Protein AF-A0A535UXX6-F1 (afdb_monomer_lite)

Structure (mmCIF, N/CA/C/O backbone):
data_AF-A0A535UXX6-F1
#
_entry.id   AF-A0A535UXX6-F1
#
loop_
_atom_site.group_PDB
_atom_site.id
_atom_site.type_symbol
_atom_site.label_atom_id
_atom_site.label_alt_id
_atom_site.label_comp_id
_atom_site.label_asym_id
_atom_site.label_entity_id
_atom_site.label_seq_id
_atom_site.pdbx_PDB_ins_code
_atom_site.Cartn_x
_atom_site.Cartn_y
_atom_site.Cartn_z
_atom_site.occupancy
_atom_site.B_iso_or_equiv
_atom_site.auth_seq_id
_atom_site.auth_comp_id
_atom_site.auth_asym_id
_atom_site.auth_atom_id
_atom_site.pdbx_PDB_model_num
ATOM 1 N N . MET A 1 1 ? 24.107 7.992 -2.014 1.00 48.50 1 MET A N 1
ATOM 2 C CA . MET A 1 1 ? 22.862 7.202 -2.141 1.00 48.50 1 MET A CA 1
ATOM 3 C C . MET A 1 1 ? 21.732 8.190 -2.388 1.00 48.50 1 MET A C 1
ATOM 5 O O . MET A 1 1 ? 21.463 8.984 -1.499 1.00 48.50 1 MET A O 1
ATOM 9 N N . ASN A 1 2 ? 21.149 8.232 -3.589 1.00 57.03 2 ASN A N 1
ATOM 10 C CA . ASN A 1 2 ? 20.026 9.137 -3.863 1.00 57.03 2 ASN A CA 1
ATOM 11 C C . ASN A 1 2 ? 18.737 8.530 -3.298 1.00 57.03 2 ASN A C 1
ATOM 13 O O . ASN A 1 2 ? 18.364 7.419 -3.671 1.00 57.03 2 ASN A O 1
ATOM 17 N N . LEU A 1 3 ? 18.061 9.260 -2.411 1.00 67.12 3 LEU A N 1
ATOM 18 C CA . LEU A 1 3 ? 16.696 8.949 -1.989 1.00 67.12 3 LEU A CA 1
ATOM 19 C C . LEU A 1 3 ? 15.763 9.171 -3.181 1.00 67.12 3 LEU A C 1
ATOM 21 O O . LEU A 1 3 ? 15.515 10.307 -3.579 1.00 67.12 3 LEU A O 1
ATOM 25 N N . SER A 1 4 ? 15.266 8.088 -3.777 1.00 84.56 4 SER A N 1
ATOM 26 C CA . SER A 1 4 ? 14.241 8.191 -4.815 1.00 84.56 4 SER A CA 1
ATOM 27 C C . SER A 1 4 ? 12.871 8.471 -4.188 1.00 84.56 4 SER A C 1
ATOM 29 O O . SER A 1 4 ? 12.607 8.094 -3.043 1.00 84.56 4 SER A O 1
ATOM 31 N N . ILE A 1 5 ? 11.968 9.098 -4.952 1.00 84.12 5 ILE A N 1
ATOM 32 C CA . ILE A 1 5 ? 10.573 9.337 -4.534 1.00 84.12 5 ILE A CA 1
ATOM 33 C C . ILE A 1 5 ? 9.903 8.037 -4.051 1.00 84.12 5 ILE A C 1
ATOM 35 O O . ILE A 1 5 ? 9.168 8.049 -3.067 1.00 84.12 5 ILE A O 1
ATOM 39 N N . ALA A 1 6 ? 10.188 6.904 -4.703 1.00 85.56 6 ALA A N 1
ATOM 40 C CA . ALA A 1 6 ? 9.633 5.610 -4.318 1.00 85.56 6 ALA A CA 1
ATOM 41 C C . ALA A 1 6 ? 10.088 5.183 -2.912 1.00 85.56 6 ALA A C 1
ATOM 43 O O . ALA A 1 6 ? 9.268 4.723 -2.121 1.00 85.56 6 ALA A O 1
ATOM 44 N N . VAL A 1 7 ? 11.362 5.397 -2.564 1.00 87.50 7 VAL A N 1
ATOM 45 C CA . VAL A 1 7 ? 11.887 5.085 -1.223 1.00 87.50 7 VAL A CA 1
ATOM 46 C C . VAL A 1 7 ? 11.211 5.951 -0.158 1.00 87.50 7 VAL A C 1
ATOM 48 O O . VAL A 1 7 ? 10.828 5.435 0.889 1.00 87.50 7 VAL A O 1
ATOM 51 N N . LEU A 1 8 ? 10.987 7.239 -0.436 1.00 89.12 8 LEU A N 1
ATOM 52 C CA . LEU A 1 8 ? 10.250 8.125 0.474 1.00 89.12 8 LEU A CA 1
ATOM 53 C C . LEU A 1 8 ? 8.816 7.634 0.720 1.00 89.12 8 LEU A C 1
ATOM 55 O O . LEU A 1 8 ? 8.373 7.593 1.866 1.00 89.12 8 LEU A O 1
ATOM 59 N N . LEU A 1 9 ? 8.105 7.205 -0.327 1.00 88.94 9 LEU A N 1
ATOM 60 C CA . LEU A 1 9 ? 6.751 6.655 -0.192 1.00 88.94 9 LEU A CA 1
ATOM 61 C C . LEU A 1 9 ? 6.721 5.358 0.624 1.00 88.94 9 LEU A C 1
ATOM 63 O O . LEU A 1 9 ? 5.812 5.174 1.430 1.00 88.94 9 LEU A O 1
ATOM 67 N N . VAL A 1 10 ? 7.723 4.486 0.467 1.00 89.62 10 VAL A N 1
ATOM 68 C CA . VAL A 1 10 ? 7.851 3.261 1.275 1.00 89.62 10 VAL A CA 1
ATOM 69 C C . 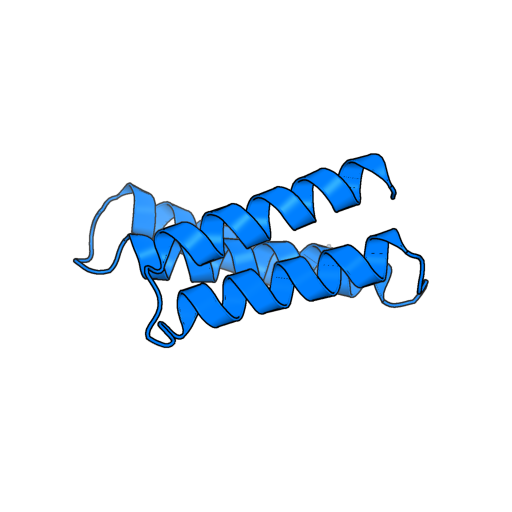VAL A 1 10 ? 8.085 3.596 2.747 1.00 89.62 10 VAL A C 1
ATOM 71 O O . VAL A 1 10 ? 7.459 2.988 3.613 1.00 89.62 10 VAL A O 1
ATOM 74 N N . ILE A 1 11 ? 8.930 4.585 3.048 1.00 91.31 11 ILE A N 1
ATOM 75 C CA . ILE A 1 11 ? 9.159 5.042 4.426 1.00 91.31 11 ILE A CA 1
ATOM 76 C C . ILE A 1 11 ? 7.858 5.588 5.031 1.00 91.31 11 ILE A C 1
ATOM 78 O O . ILE A 1 11 ? 7.500 5.224 6.149 1.00 91.31 11 ILE A O 1
ATOM 82 N N . LEU A 1 12 ? 7.110 6.412 4.290 1.00 89.81 12 LEU A N 1
ATOM 83 C CA . LEU A 1 12 ? 5.821 6.934 4.754 1.00 89.81 12 LEU A CA 1
ATOM 84 C C . LEU A 1 12 ? 4.783 5.820 4.961 1.00 89.81 12 LEU A C 1
ATOM 86 O O . LEU A 1 12 ? 4.055 5.842 5.954 1.00 89.81 12 LEU A O 1
ATOM 90 N N . ALA A 1 13 ? 4.745 4.821 4.074 1.00 90.00 13 ALA A N 1
ATOM 91 C CA . ALA A 1 13 ? 3.895 3.645 4.238 1.00 90.00 13 ALA A CA 1
ATOM 92 C C . ALA A 1 13 ? 4.255 2.863 5.510 1.00 90.00 13 ALA A C 1
ATOM 94 O O . ALA A 1 13 ? 3.372 2.499 6.286 1.00 90.00 13 ALA A O 1
ATOM 95 N N . LEU A 1 14 ? 5.552 2.661 5.765 1.00 89.44 14 LEU A N 1
ATOM 96 C CA . LEU A 1 14 ? 6.048 1.990 6.964 1.00 89.44 14 LEU A CA 1
ATOM 97 C C . LEU A 1 14 ? 5.630 2.736 8.237 1.00 89.44 14 LEU A C 1
ATOM 99 O O . LEU A 1 14 ? 5.126 2.115 9.170 1.00 89.44 14 LEU A O 1
ATOM 103 N N . ILE A 1 15 ? 5.769 4.064 8.260 1.00 90.06 15 ILE A N 1
ATOM 104 C CA . ILE A 1 15 ? 5.323 4.897 9.385 1.00 90.06 15 ILE A CA 1
ATOM 105 C C . ILE A 1 15 ? 3.814 4.730 9.612 1.00 90.06 15 ILE A C 1
ATOM 107 O O . ILE A 1 15 ? 3.388 4.509 10.747 1.00 90.06 15 ILE A O 1
ATOM 111 N N . ALA A 1 16 ? 3.002 4.775 8.551 1.00 87.44 16 ALA A N 1
ATOM 112 C CA . ALA A 1 16 ? 1.554 4.587 8.655 1.00 87.44 16 ALA A CA 1
ATOM 113 C C . ALA A 1 16 ? 1.185 3.211 9.243 1.00 87.44 16 ALA A C 1
ATOM 115 O O . ALA A 1 16 ? 0.321 3.127 10.119 1.00 87.44 16 ALA A O 1
ATOM 116 N N . PH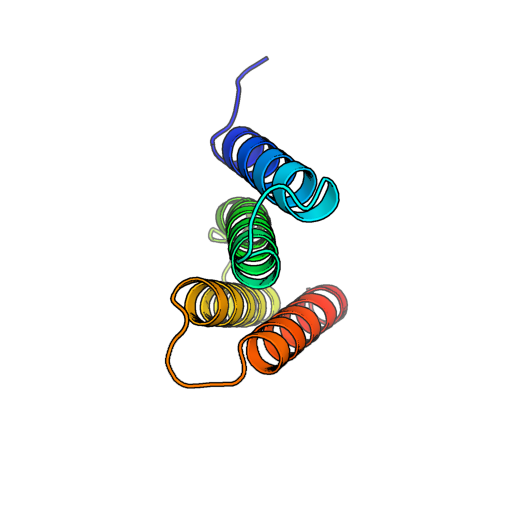E A 1 17 ? 1.875 2.144 8.829 1.00 88.44 17 PHE A N 1
ATOM 117 C CA . PHE A 1 17 ? 1.664 0.804 9.380 1.00 88.44 17 PHE A CA 1
ATOM 118 C C . PHE A 1 17 ? 2.106 0.677 10.838 1.00 88.44 17 PHE A C 1
ATOM 120 O O . PHE A 1 17 ? 1.386 0.074 11.631 1.00 88.44 17 PHE A O 1
ATOM 127 N N . ILE A 1 18 ? 3.238 1.273 11.219 1.00 88.38 18 ILE A N 1
ATOM 128 C CA . ILE A 1 18 ? 3.704 1.285 12.613 1.00 88.38 18 ILE A CA 1
ATOM 129 C C . ILE A 1 18 ? 2.680 1.997 13.506 1.00 88.38 18 ILE A C 1
ATOM 131 O O . ILE A 1 18 ? 2.295 1.468 14.549 1.00 88.38 18 ILE A O 1
ATOM 135 N N . LEU A 1 19 ? 2.167 3.151 13.072 1.00 85.62 19 LEU A N 1
ATOM 136 C CA . LEU A 1 19 ? 1.123 3.881 13.797 1.00 85.62 19 LEU A CA 1
ATOM 137 C C . LEU A 1 19 ? -0.177 3.069 13.916 1.00 85.62 19 LEU A C 1
ATOM 139 O O . LEU A 1 19 ? -0.827 3.094 14.964 1.00 85.62 19 LEU A O 1
ATOM 143 N N . ALA A 1 20 ? -0.544 2.319 12.872 1.00 85.62 20 ALA A N 1
ATOM 144 C CA . ALA A 1 20 ? -1.684 1.409 12.919 1.00 85.62 20 ALA A CA 1
ATOM 145 C C . ALA A 1 20 ? -1.468 0.251 13.912 1.00 85.62 20 ALA A C 1
ATOM 147 O O . ALA A 1 20 ? -2.387 -0.087 14.663 1.00 85.62 20 ALA A O 1
ATOM 148 N N . ALA A 1 21 ? -0.262 -0.328 13.939 1.00 84.06 21 ALA A N 1
ATOM 149 C CA . ALA A 1 21 ? 0.101 -1.480 14.765 1.00 84.06 21 ALA A CA 1
ATOM 150 C C . ALA A 1 21 ? 0.177 -1.141 16.260 1.00 84.06 21 ALA A C 1
ATOM 152 O O . ALA A 1 21 ? -0.368 -1.875 17.081 1.00 84.06 21 ALA A O 1
ATOM 153 N N . ILE A 1 22 ? 0.770 0.007 16.611 1.00 85.12 22 ILE A N 1
ATOM 154 C CA . ILE A 1 22 ? 0.821 0.513 17.996 1.00 85.12 22 ILE A CA 1
ATOM 155 C C . ILE A 1 22 ? -0.594 0.817 18.517 1.00 85.12 22 ILE A C 1
ATOM 157 O O . ILE A 1 22 ? -0.843 0.849 19.719 1.00 85.12 22 ILE A O 1
ATOM 161 N N . GLY A 1 23 ? -1.561 0.995 17.614 1.00 68.69 23 GLY A N 1
ATOM 162 C CA . GLY A 1 23 ? -2.956 1.184 17.979 1.00 68.69 23 GLY A CA 1
ATOM 163 C C . GLY A 1 23 ? -3.235 2.537 18.621 1.00 68.69 23 GLY A C 1
ATOM 164 O O . GLY A 1 23 ? -4.242 2.673 19.308 1.00 68.69 23 GLY A O 1
ATOM 165 N N . TRP A 1 24 ? -2.377 3.526 18.354 1.00 57.28 24 TRP A N 1
ATOM 166 C CA . TRP A 1 24 ? -2.434 4.867 18.938 1.00 57.28 24 TRP A CA 1
ATOM 167 C C . TRP A 1 24 ? -3.753 5.604 18.621 1.00 57.28 24 TRP A C 1
ATOM 169 O O . TRP A 1 24 ? -4.140 6.522 19.336 1.00 57.28 24 TRP A O 1
ATOM 179 N N . SER A 1 25 ? -4.485 5.214 17.570 1.00 57.91 25 SER A N 1
ATOM 180 C CA . SER A 1 25 ? -5.684 5.927 17.111 1.00 57.91 25 SER A CA 1
ATOM 181 C C . SER A 1 25 ? -6.907 5.028 16.908 1.00 57.91 25 SER A C 1
ATOM 183 O O . SER A 1 25 ? -6.801 3.895 16.436 1.00 57.91 25 SER A O 1
ATOM 185 N N . TYR A 1 26 ? -8.095 5.596 17.155 1.00 59.25 26 TYR A N 1
ATOM 186 C CA . TYR A 1 26 ? -9.419 5.033 16.842 1.00 59.25 26 TYR A CA 1
ATOM 187 C C . TYR A 1 26 ? -9.638 4.761 15.338 1.00 59.25 26 TYR A C 1
ATOM 189 O O . TYR A 1 26 ? -10.615 4.120 14.960 1.00 59.25 26 TYR A O 1
ATOM 197 N N . ARG A 1 27 ? -8.727 5.214 14.464 1.00 71.69 27 ARG A N 1
ATOM 198 C CA . ARG A 1 27 ? -8.788 5.058 13.000 1.00 71.69 27 ARG A CA 1
ATOM 199 C C . ARG A 1 27 ? -7.752 4.066 12.450 1.00 71.69 27 ARG A C 1
ATOM 201 O O . ARG A 1 27 ? -7.132 4.326 11.421 1.00 71.69 27 ARG A O 1
ATOM 208 N N . LYS A 1 28 ? -7.546 2.922 13.119 1.00 77.75 28 LYS A N 1
ATOM 209 C CA . LYS A 1 28 ? -6.570 1.893 12.685 1.00 77.75 28 LYS A CA 1
ATOM 210 C C . LYS A 1 28 ? -6.773 1.456 11.230 1.00 77.75 28 LYS A C 1
ATOM 212 O O . LYS A 1 28 ? -5.810 1.322 10.487 1.00 77.75 28 LYS A O 1
ATOM 217 N N . THR A 1 29 ? -8.024 1.280 10.812 1.00 83.00 29 THR A N 1
ATOM 218 C CA . THR A 1 29 ? -8.382 0.906 9.436 1.00 83.00 29 THR A CA 1
ATOM 219 C C . THR A 1 29 ? -7.986 1.965 8.408 1.00 83.00 29 THR A C 1
ATOM 221 O O . THR A 1 29 ? -7.554 1.607 7.316 1.00 83.00 29 THR A O 1
ATOM 224 N N . ASP A 1 30 ? -8.069 3.247 8.761 1.00 83.06 30 ASP A N 1
ATOM 225 C CA . ASP A 1 30 ? -7.696 4.348 7.865 1.00 83.06 30 ASP A CA 1
ATOM 226 C C . ASP A 1 30 ? -6.178 4.410 7.702 1.00 83.06 30 ASP A C 1
ATOM 228 O O . ASP A 1 30 ? -5.683 4.543 6.588 1.00 83.06 30 ASP A O 1
ATOM 232 N N . LEU A 1 31 ? -5.431 4.229 8.797 1.00 85.56 31 LEU A N 1
ATOM 233 C CA . LEU A 1 31 ? -3.967 4.173 8.763 1.00 85.56 31 LEU A CA 1
ATOM 234 C C . LEU A 1 31 ? -3.458 2.994 7.921 1.00 85.56 31 LEU A C 1
ATOM 236 O O . LEU A 1 31 ? -2.513 3.159 7.152 1.00 85.56 31 LEU A O 1
ATOM 240 N N . ILE A 1 32 ? -4.116 1.832 8.002 1.00 88.19 32 ILE A N 1
ATOM 241 C CA . ILE A 1 32 ? -3.805 0.671 7.153 1.00 88.19 32 ILE A CA 1
ATOM 242 C C . ILE A 1 32 ? -4.063 0.994 5.679 1.00 88.19 32 ILE A C 1
ATOM 244 O O . ILE A 1 32 ? -3.212 0.719 4.836 1.00 88.19 32 ILE A O 1
ATOM 248 N N . ALA A 1 33 ? -5.212 1.592 5.357 1.00 88.56 33 ALA A N 1
ATOM 249 C CA . ALA A 1 33 ? -5.544 1.953 3.982 1.00 88.56 33 ALA A CA 1
ATOM 250 C C . ALA A 1 33 ? -4.558 2.980 3.400 1.00 88.56 33 ALA A C 1
ATOM 252 O O . ALA A 1 33 ? -4.115 2.825 2.264 1.00 88.56 33 ALA A O 1
ATOM 253 N N . ILE A 1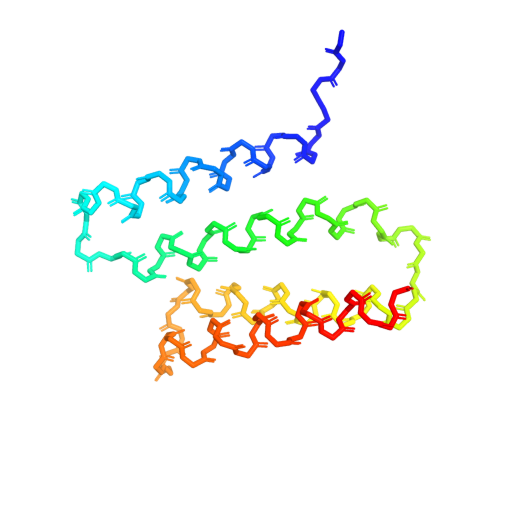 34 ? -4.156 3.981 4.193 1.00 89.00 34 ILE A N 1
ATOM 254 C CA . ILE A 1 34 ? -3.135 4.967 3.810 1.00 89.00 34 ILE A CA 1
ATOM 255 C C . ILE A 1 34 ? -1.791 4.276 3.552 1.00 89.00 34 ILE A C 1
ATOM 257 O O . ILE A 1 34 ? -1.171 4.524 2.520 1.00 89.00 34 ILE A O 1
ATOM 261 N N . GLY A 1 35 ? -1.358 3.385 4.450 1.00 90.25 35 GLY A N 1
ATOM 262 C CA . GLY A 1 35 ? -0.121 2.623 4.278 1.00 90.25 35 GLY A CA 1
ATOM 263 C C . GLY A 1 35 ? -0.127 1.786 2.996 1.00 90.25 35 GLY A C 1
ATOM 264 O O . GLY A 1 35 ? 0.823 1.845 2.216 1.00 90.25 35 GLY A O 1
ATOM 265 N N . LEU A 1 36 ? -1.224 1.072 2.724 1.00 91.31 36 LEU A N 1
ATOM 266 C CA . LEU A 1 36 ? -1.385 0.270 1.505 1.00 91.31 36 LEU A CA 1
ATOM 267 C C . LEU A 1 36 ? -1.408 1.131 0.238 1.00 91.31 36 LEU A C 1
ATOM 269 O O . LEU A 1 36 ? -0.794 0.758 -0.760 1.00 91.31 36 LEU A O 1
ATOM 273 N N . ALA A 1 37 ? -2.056 2.297 0.277 1.00 90.94 37 ALA A N 1
ATOM 274 C CA . ALA A 1 37 ? -2.087 3.229 -0.845 1.00 90.94 37 ALA A CA 1
ATOM 275 C C . ALA A 1 37 ? -0.690 3.786 -1.158 1.00 90.94 37 ALA A C 1
ATOM 277 O O . ALA A 1 37 ? -0.252 3.733 -2.307 1.00 90.94 37 ALA A O 1
ATOM 278 N N . LEU A 1 38 ? 0.034 4.271 -0.144 1.00 91.75 38 LEU A N 1
ATOM 279 C CA . LEU A 1 38 ? 1.393 4.804 -0.300 1.00 91.75 38 LEU A CA 1
ATOM 280 C C . LEU A 1 38 ? 2.364 3.738 -0.810 1.00 91.75 38 LEU A C 1
ATOM 282 O O . LEU A 1 38 ? 3.163 3.991 -1.713 1.00 91.75 38 LEU A O 1
ATOM 286 N N . TRP A 1 39 ? 2.258 2.525 -0.274 1.00 93.56 39 TRP A N 1
ATOM 287 C CA . TRP A 1 39 ? 3.072 1.410 -0.726 1.00 93.56 39 TRP A CA 1
ATOM 288 C C . TRP A 1 39 ? 2.748 1.009 -2.169 1.00 93.56 39 TRP A C 1
ATOM 290 O O . TRP A 1 39 ? 3.657 0.909 -2.993 1.00 93.56 39 TRP A O 1
ATOM 300 N N . SER A 1 40 ? 1.467 0.864 -2.519 1.00 90.69 40 SER A N 1
ATOM 301 C CA . SER A 1 40 ? 1.052 0.554 -3.891 1.00 90.69 40 SER A CA 1
ATOM 302 C C . SER A 1 40 ? 1.504 1.635 -4.880 1.00 90.69 40 SER A C 1
ATOM 304 O O . SER A 1 40 ? 1.921 1.312 -5.992 1.00 90.69 40 SER A O 1
ATOM 306 N N . LEU A 1 41 ? 1.477 2.909 -4.477 1.00 88.94 41 LEU A N 1
ATOM 307 C CA . LEU A 1 41 ? 1.958 4.026 -5.290 1.00 88.94 41 LEU A CA 1
ATOM 308 C C . LEU A 1 41 ? 3.467 3.943 -5.540 1.00 88.94 41 LEU A C 1
ATOM 310 O O . LEU A 1 41 ? 3.915 4.205 -6.654 1.00 88.94 41 LEU A O 1
ATOM 314 N N . SER A 1 42 ? 4.247 3.540 -4.532 1.00 90.88 42 SER A N 1
ATOM 315 C CA . SER A 1 42 ? 5.700 3.394 -4.677 1.00 90.88 42 SER A CA 1
ATOM 316 C C . SER A 1 42 ? 6.077 2.400 -5.785 1.00 90.88 42 SER A C 1
ATOM 318 O O . SER A 1 42 ? 6.996 2.656 -6.561 1.00 90.88 42 SER A O 1
ATOM 320 N N . ILE A 1 43 ? 5.311 1.309 -5.910 1.00 88.88 43 ILE A N 1
ATOM 321 C CA . ILE A 1 43 ? 5.480 0.287 -6.949 1.00 88.88 43 ILE A CA 1
ATOM 322 C C . ILE A 1 43 ? 4.973 0.806 -8.300 1.00 88.88 43 ILE A C 1
ATOM 324 O O . ILE A 1 43 ? 5.631 0.610 -9.322 1.00 88.88 43 ILE A O 1
ATOM 328 N N . LEU A 1 44 ? 3.824 1.490 -8.315 1.00 86.62 44 LEU A N 1
ATOM 329 C CA . LEU A 1 44 ? 3.203 2.004 -9.537 1.00 86.62 44 LEU A CA 1
ATOM 330 C C . LEU A 1 44 ? 4.089 3.036 -10.246 1.00 86.62 44 LEU A C 1
ATOM 332 O O . LEU A 1 44 ? 4.231 2.977 -11.464 1.00 86.62 44 LEU A O 1
ATOM 336 N N . ILE A 1 45 ? 4.748 3.924 -9.495 1.00 86.62 45 ILE A N 1
ATOM 337 C CA . ILE A 1 45 ? 5.679 4.920 -10.054 1.00 86.62 45 ILE A CA 1
ATOM 338 C C . ILE A 1 45 ? 6.827 4.246 -10.816 1.00 86.62 45 ILE A C 1
ATOM 340 O O . ILE A 1 45 ? 7.215 4.726 -11.876 1.00 86.62 45 ILE A O 1
ATOM 344 N N . GLY A 1 46 ? 7.334 3.111 -10.325 1.00 83.69 46 GLY A N 1
ATOM 345 C CA . GLY A 1 46 ? 8.382 2.350 -11.010 1.00 83.69 46 GLY A CA 1
ATOM 346 C C . GLY A 1 46 ? 7.915 1.621 -12.276 1.00 83.69 46 GLY A C 1
ATOM 347 O O . GLY A 1 46 ? 8.748 1.226 -13.085 1.00 83.69 46 GLY A O 1
ATOM 348 N N . ARG A 1 47 ? 6.600 1.435 -12.456 1.00 83.00 47 ARG A N 1
ATOM 349 C CA . ARG A 1 47 ? 6.007 0.657 -13.558 1.00 83.00 47 ARG A CA 1
ATOM 350 C C . ARG A 1 47 ? 5.233 1.503 -14.574 1.00 83.00 47 ARG A C 1
ATOM 352 O O . ARG A 1 47 ? 4.875 0.985 -15.624 1.00 83.00 47 ARG A O 1
ATOM 359 N N . ILE A 1 48 ? 5.002 2.792 -14.307 1.00 79.19 48 ILE A N 1
ATOM 360 C CA . ILE A 1 48 ? 4.217 3.701 -15.168 1.00 79.19 48 ILE A CA 1
ATOM 361 C C . ILE A 1 48 ? 4.763 3.806 -16.598 1.00 79.19 48 ILE A C 1
ATOM 363 O O . ILE A 1 48 ? 3.992 3.985 -17.537 1.00 79.19 48 ILE A O 1
ATOM 367 N N . SER A 1 49 ? 6.074 3.653 -16.778 1.00 81.06 49 SER A N 1
ATOM 368 C CA . SER A 1 49 ? 6.738 3.662 -18.086 1.00 81.06 49 SER A CA 1
ATOM 369 C C . SER A 1 49 ? 6.335 2.483 -18.983 1.00 81.06 49 SER A C 1
ATOM 371 O O . SER A 1 49 ? 6.520 2.557 -20.195 1.00 81.06 49 SER A O 1
ATOM 373 N N . HIS A 1 50 ? 5.767 1.414 -18.414 1.00 78.88 50 HIS A N 1
ATOM 374 C CA . HIS A 1 50 ? 5.313 0.229 -19.137 1.00 78.88 50 HIS A CA 1
ATOM 375 C C . HIS A 1 50 ? 3.855 -0.085 -18.780 1.00 78.88 50 HIS A C 1
ATOM 377 O O . HIS A 1 50 ? 3.547 -0.702 -17.757 1.00 78.88 50 HIS A O 1
ATOM 383 N N . LEU A 1 51 ? 2.937 0.329 -19.656 1.00 78.31 51 LEU A N 1
ATOM 384 C CA . LEU A 1 51 ? 1.505 0.045 -19.538 1.00 78.31 51 LEU A CA 1
ATOM 385 C C . LEU A 1 51 ? 1.200 -1.413 -19.924 1.00 78.31 51 LEU A C 1
ATOM 387 O O . LEU A 1 51 ? 0.696 -1.693 -21.008 1.00 78.31 51 LEU A O 1
ATOM 391 N N . SER A 1 52 ? 1.524 -2.350 -19.031 1.00 86.56 52 SER A N 1
ATOM 392 C CA . SER A 1 52 ? 1.083 -3.745 -19.115 1.00 86.56 52 SER A CA 1
ATOM 393 C C . SER A 1 52 ? -0.268 -3.944 -18.414 1.00 86.56 52 SER A C 1
ATOM 395 O O . SER A 1 52 ? -0.711 -3.103 -17.624 1.00 86.56 52 SER A O 1
ATOM 397 N N . LEU A 1 53 ? -0.918 -5.087 -18.665 1.00 85.56 53 LEU A N 1
ATOM 398 C CA . LEU A 1 53 ? -2.130 -5.494 -17.940 1.00 85.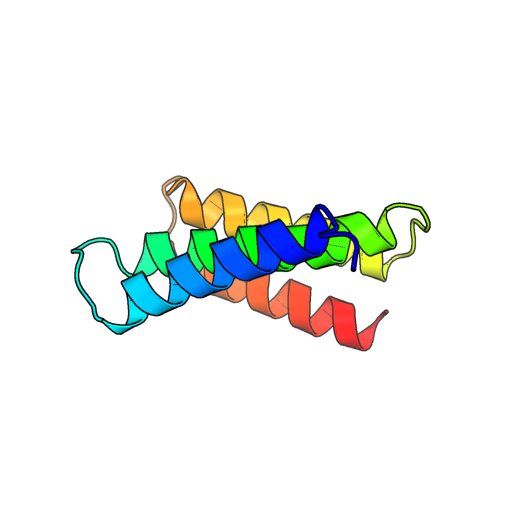56 53 LEU A CA 1
ATOM 399 C C . LEU A 1 53 ? -1.913 -5.484 -16.419 1.00 85.56 53 LEU A C 1
ATOM 401 O O . LEU A 1 53 ? -2.763 -4.978 -15.688 1.00 85.56 53 LEU A O 1
ATOM 405 N N . GLY A 1 54 ? -0.754 -5.952 -15.943 1.00 86.38 54 GLY A N 1
ATOM 406 C CA . GLY A 1 54 ? -0.387 -5.893 -14.527 1.00 86.38 54 GLY A CA 1
ATOM 407 C C . GLY A 1 54 ? -0.351 -4.459 -13.985 1.00 86.38 54 GLY A C 1
ATOM 408 O O . GLY A 1 54 ? -0.900 -4.192 -12.919 1.00 86.38 54 GLY A O 1
ATOM 409 N N . THR A 1 55 ? 0.213 -3.505 -14.732 1.00 87.56 55 THR A N 1
ATOM 410 C CA . THR A 1 55 ? 0.257 -2.088 -14.324 1.00 87.56 55 THR A CA 1
ATOM 411 C C . THR A 1 55 ? -1.145 -1.475 -14.219 1.00 87.56 55 THR A C 1
ATOM 413 O O . THR A 1 55 ? -1.413 -0.713 -13.289 1.00 87.56 55 THR A O 1
ATOM 416 N N . LEU A 1 56 ? -2.067 -1.839 -15.119 1.00 87.94 56 LEU A N 1
ATOM 417 C CA . LEU A 1 56 ? -3.464 -1.389 -15.063 1.00 87.94 56 LEU A CA 1
ATOM 418 C C . LEU A 1 56 ? -4.204 -1.951 -13.840 1.00 87.94 56 LEU A C 1
ATOM 420 O O . LEU A 1 56 ? -4.911 -1.214 -13.154 1.00 87.94 56 LEU A O 1
ATOM 424 N N . ILE A 1 57 ? -4.011 -3.236 -13.528 1.00 89.50 57 ILE A N 1
ATOM 425 C CA . ILE A 1 57 ? -4.604 -3.864 -12.338 1.00 89.50 57 ILE A CA 1
ATOM 426 C C . ILE A 1 57 ? -4.022 -3.243 -11.058 1.00 89.50 57 ILE A C 1
ATOM 428 O O . ILE A 1 57 ? -4.772 -2.957 -10.123 1.00 89.50 57 ILE A O 1
ATOM 432 N N . LEU A 1 58 ? -2.717 -2.946 -11.032 1.00 89.75 58 LEU A N 1
ATOM 433 C CA . LEU A 1 58 ? -2.066 -2.256 -9.913 1.00 89.75 58 LEU A CA 1
ATOM 434 C C . LEU A 1 58 ? -2.662 -0.862 -9.685 1.00 89.75 58 LEU A C 1
ATOM 436 O O . LEU A 1 58 ? -2.857 -0.443 -8.546 1.00 89.75 58 LEU A O 1
ATOM 440 N N . LEU A 1 59 ? -2.967 -0.142 -10.766 1.00 90.44 59 LEU A N 1
ATOM 441 C CA . LEU A 1 59 ? -3.606 1.168 -10.695 1.00 90.44 59 LEU A CA 1
ATOM 442 C C . LEU A 1 59 ? -5.013 1.062 -10.090 1.00 90.44 59 LEU A C 1
ATOM 444 O O . LEU A 1 59 ? -5.368 1.863 -9.225 1.00 90.44 59 LEU A O 1
ATOM 448 N N . LEU A 1 60 ? -5.791 0.041 -10.464 1.00 90.19 60 LEU A N 1
ATOM 449 C CA . LEU A 1 60 ? -7.091 -0.235 -9.841 1.00 90.19 60 LEU A CA 1
ATOM 450 C C . LEU A 1 60 ? -6.954 -0.609 -8.356 1.00 90.19 60 LEU A C 1
ATOM 452 O O . LEU A 1 60 ? -7.740 -0.132 -7.535 1.00 90.19 60 LEU A O 1
ATOM 456 N N . ALA A 1 61 ? -5.943 -1.405 -7.991 1.00 90.19 61 ALA A N 1
ATOM 457 C CA . ALA A 1 61 ? -5.643 -1.737 -6.597 1.00 90.19 61 ALA A CA 1
ATOM 458 C C . ALA A 1 61 ? -5.327 -0.476 -5.777 1.00 90.19 61 ALA A C 1
ATOM 460 O O . ALA A 1 61 ? -5.886 -0.272 -4.698 1.00 90.19 61 ALA A O 1
ATOM 461 N N . PHE A 1 62 ? -4.496 0.415 -6.325 1.00 90.75 62 PHE A N 1
ATOM 462 C CA . PHE A 1 62 ? -4.183 1.707 -5.720 1.00 90.75 62 PHE A CA 1
ATOM 463 C C . PHE A 1 62 ? -5.444 2.553 -5.496 1.00 90.75 62 PHE A C 1
ATOM 465 O O . PHE A 1 62 ? -5.665 3.038 -4.386 1.00 90.75 62 PHE A O 1
ATOM 472 N N . LEU A 1 63 ? -6.307 2.685 -6.508 1.00 90.00 63 LEU A N 1
ATOM 473 C CA . LEU A 1 63 ? -7.565 3.427 -6.383 1.00 90.00 63 LEU A CA 1
ATOM 474 C C . LEU A 1 63 ? -8.483 2.835 -5.304 1.00 90.00 63 LEU A C 1
ATOM 476 O O . LEU A 1 63 ? -9.093 3.589 -4.545 1.00 90.00 63 LEU A O 1
ATOM 480 N N . ALA A 1 64 ? -8.547 1.506 -5.184 1.00 88.44 64 ALA A N 1
ATOM 481 C CA . ALA A 1 64 ? -9.310 0.841 -4.130 1.00 88.44 64 ALA A CA 1
ATOM 482 C C . ALA A 1 64 ? -8.767 1.169 -2.725 1.00 88.44 64 ALA A C 1
ATOM 484 O O . ALA A 1 64 ? -9.550 1.457 -1.815 1.00 88.44 64 ALA A O 1
ATOM 485 N N . PHE A 1 65 ? -7.440 1.204 -2.546 1.00 88.31 65 PHE A N 1
ATOM 486 C CA . PHE A 1 65 ? -6.819 1.607 -1.278 1.00 88.31 65 PHE A CA 1
ATOM 487 C C . PHE A 1 65 ? -7.048 3.086 -0.949 1.00 88.31 65 PHE A C 1
ATOM 489 O O . PHE A 1 65 ? -7.336 3.418 0.201 1.00 88.31 65 PHE A O 1
ATOM 496 N N . VAL A 1 66 ? -6.994 3.975 -1.944 1.00 88.12 66 VAL A N 1
ATOM 497 C CA . VAL A 1 66 ? -7.315 5.399 -1.754 1.00 88.12 66 VAL A CA 1
ATOM 498 C C . VAL A 1 66 ? -8.784 5.575 -1.369 1.00 88.12 66 VAL A C 1
ATOM 500 O O . VAL A 1 66 ? -9.088 6.290 -0.416 1.00 88.12 66 VAL A O 1
ATOM 503 N N . ALA A 1 67 ? -9.704 4.878 -2.039 1.00 85.81 67 ALA A N 1
ATOM 504 C CA . ALA A 1 67 ? -11.125 4.910 -1.698 1.00 85.81 67 ALA A CA 1
ATOM 505 C C . ALA A 1 67 ? -11.388 4.401 -0.267 1.00 85.81 67 ALA A C 1
ATOM 507 O O . ALA A 1 67 ? -12.199 4.983 0.462 1.00 85.81 67 ALA A O 1
ATOM 508 N N . ALA A 1 68 ? -10.664 3.359 0.162 1.00 85.12 68 ALA A N 1
ATOM 509 C CA . ALA A 1 68 ? -10.681 2.883 1.543 1.00 85.12 68 ALA A CA 1
ATOM 510 C C . ALA A 1 68 ? -10.169 3.942 2.537 1.00 85.12 68 ALA A C 1
ATOM 512 O O . ALA A 1 68 ? -10.793 4.133 3.582 1.00 85.12 68 ALA A O 1
ATOM 513 N N . ALA A 1 69 ? -9.084 4.649 2.205 1.00 83.62 69 ALA A N 1
ATOM 514 C CA . ALA A 1 69 ? -8.481 5.679 3.054 1.00 83.62 69 ALA A CA 1
ATOM 515 C C . ALA A 1 69 ? -9.368 6.927 3.203 1.00 83.62 69 ALA A C 1
ATOM 517 O O . ALA A 1 69 ? -9.494 7.468 4.300 1.00 83.62 69 ALA A O 1
ATOM 518 N N . VAL A 1 70 ? -10.027 7.358 2.123 1.00 82.00 70 VAL A N 1
ATOM 519 C CA . VAL A 1 70 ? -10.959 8.503 2.128 1.00 82.00 70 VAL A CA 1
ATOM 520 C C . VAL A 1 70 ? -12.251 8.179 2.893 1.00 82.00 70 VAL A C 1
ATOM 522 O O . VAL A 1 70 ? -12.928 9.075 3.391 1.00 82.00 70 VAL A O 1
ATOM 525 N N . GLY A 1 71 ? -12.587 6.895 3.054 1.00 70.31 71 GLY A N 1
ATOM 526 C CA . GLY A 1 71 ? -13.752 6.472 3.828 1.00 70.31 71 GLY A CA 1
ATOM 527 C C . GLY A 1 71 ? -15.076 6.687 3.098 1.00 70.31 71 GLY A C 1
ATOM 528 O O . GLY A 1 71 ? -16.084 7.034 3.715 1.00 70.31 71 GLY A O 1
ATOM 529 N N . TRP A 1 72 ? -15.084 6.477 1.783 1.00 59.62 72 TRP A N 1
ATOM 530 C 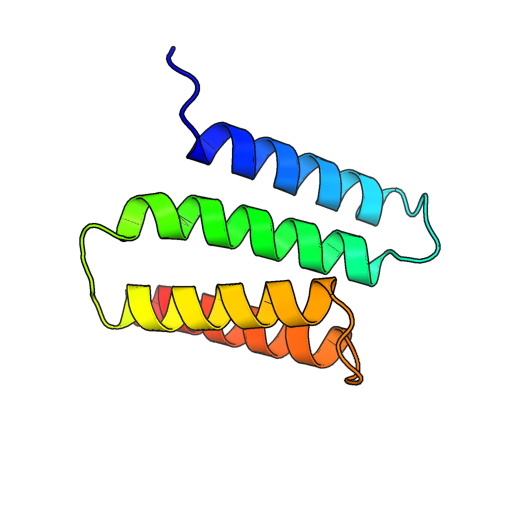CA . TRP A 1 72 ? -16.262 6.681 0.946 1.00 59.62 72 TRP A CA 1
ATOM 531 C C . TRP A 1 72 ? -17.348 5.638 1.235 1.00 59.62 72 TRP A C 1
ATOM 533 O O . TRP A 1 72 ? -17.306 4.573 0.641 1.00 59.62 72 TRP A O 1
ATOM 543 N N . ARG A 1 73 ? -18.306 5.947 2.130 1.00 55.44 73 ARG A N 1
ATOM 544 C CA . ARG A 1 73 ? -19.637 5.323 2.408 1.00 55.44 73 ARG A CA 1
ATOM 545 C C . ARG A 1 73 ? -19.765 3.778 2.490 1.00 55.44 73 ARG A C 1
ATOM 547 O O . ARG A 1 73 ? -20.809 3.286 2.904 1.00 55.44 73 ARG A O 1
ATOM 554 N N . TYR A 1 74 ? -18.735 3.011 2.160 1.00 55.88 74 TYR A N 1
ATOM 555 C CA . TYR A 1 74 ? -18.645 1.557 2.159 1.00 55.88 74 TYR A CA 1
ATOM 556 C C . TYR A 1 74 ? -17.869 1.076 3.387 1.00 55.88 74 TYR A C 1
ATOM 558 O O . TYR A 1 74 ? -17.061 1.802 3.970 1.00 55.88 74 TYR A O 1
ATOM 566 N N . ARG A 1 75 ? -18.097 -0.185 3.775 1.00 70.38 75 ARG A N 1
ATOM 567 C CA . ARG A 1 75 ? -17.328 -0.871 4.823 1.00 70.38 75 ARG A CA 1
ATOM 568 C C . ARG A 1 75 ? -15.849 -0.850 4.416 1.00 70.38 75 ARG A C 1
ATOM 570 O O . ARG A 1 75 ? -15.455 -1.643 3.570 1.00 70.38 75 ARG A O 1
ATOM 577 N N . LYS A 1 76 ? -15.049 0.056 4.995 1.00 71.31 76 LYS A N 1
ATOM 578 C CA . LYS A 1 76 ? -13.629 0.311 4.654 1.00 71.31 76 LYS A CA 1
ATOM 579 C C . LYS A 1 76 ? -12.802 -0.975 4.513 1.00 71.31 76 LYS A C 1
ATOM 581 O O . LYS A 1 76 ? -11.963 -1.087 3.629 1.00 71.31 76 LYS A O 1
ATOM 586 N N . ILE A 1 77 ? -13.121 -1.975 5.333 1.00 80.88 77 ILE A N 1
ATOM 587 C CA . ILE A 1 77 ? -12.520 -3.315 5.328 1.00 80.88 77 ILE A CA 1
ATOM 588 C C . ILE A 1 77 ? -12.720 -4.040 3.984 1.00 80.88 77 ILE A C 1
ATOM 590 O O . ILE A 1 77 ? -11.782 -4.642 3.474 1.00 80.88 77 ILE A O 1
ATOM 594 N N . ASN A 1 78 ? -13.903 -3.945 3.370 1.00 85.19 78 ASN A N 1
ATOM 595 C CA . ASN A 1 78 ? -14.190 -4.594 2.088 1.00 85.19 78 ASN A CA 1
ATOM 596 C C . ASN A 1 78 ? -13.359 -3.981 0.955 1.00 85.19 78 ASN A C 1
ATOM 598 O O . ASN A 1 78 ? -12.855 -4.708 0.108 1.00 85.19 78 ASN A O 1
ATOM 602 N N . LEU A 1 79 ? -13.186 -2.655 0.950 1.00 84.25 79 LEU A N 1
ATOM 603 C CA . LEU A 1 79 ? -12.371 -1.970 -0.058 1.00 84.25 79 LEU A CA 1
ATOM 604 C C . LEU A 1 79 ? -10.882 -2.312 0.083 1.00 84.25 79 LEU A C 1
ATOM 606 O O . LEU A 1 79 ? -10.210 -2.520 -0.923 1.00 84.25 79 LEU A O 1
ATOM 610 N N . ILE A 1 80 ? -10.390 -2.457 1.318 1.00 87.75 80 ILE A N 1
ATOM 611 C CA . ILE A 1 80 ? -9.034 -2.963 1.578 1.00 87.75 80 ILE A CA 1
ATOM 612 C C . ILE A 1 80 ? -8.885 -4.389 1.037 1.00 87.75 80 ILE A C 1
ATOM 614 O O . ILE A 1 80 ? -7.907 -4.678 0.355 1.00 87.75 80 ILE A O 1
ATOM 618 N N . ALA A 1 81 ? -9.859 -5.269 1.290 1.00 87.81 81 ALA A N 1
ATOM 619 C CA . ALA A 1 81 ? -9.826 -6.644 0.795 1.00 87.81 81 ALA A CA 1
ATOM 620 C C . ALA A 1 81 ? -9.815 -6.711 -0.743 1.00 87.81 81 ALA A C 1
ATOM 622 O O . ALA A 1 81 ? -9.021 -7.453 -1.315 1.00 87.81 81 ALA A O 1
ATOM 623 N N . VAL A 1 82 ? -10.637 -5.896 -1.415 1.00 89.12 82 VAL A N 1
ATOM 624 C CA . VAL A 1 82 ? -10.642 -5.791 -2.884 1.00 89.12 82 VAL A CA 1
ATOM 625 C C . VAL A 1 82 ? -9.301 -5.274 -3.402 1.00 89.12 82 VAL A C 1
ATOM 627 O O . VAL A 1 82 ? -8.740 -5.864 -4.322 1.00 89.12 82 VAL A O 1
ATOM 630 N N . GLY A 1 83 ? -8.754 -4.215 -2.799 1.00 89.00 83 GLY A N 1
ATOM 631 C CA . GLY A 1 83 ? -7.445 -3.685 -3.179 1.00 89.00 83 GLY A CA 1
ATOM 632 C C . GLY A 1 83 ? -6.331 -4.723 -3.024 1.00 89.00 83 GLY A C 1
ATOM 633 O O . GLY A 1 83 ? -5.511 -4.882 -3.923 1.00 89.00 83 GLY A O 1
ATOM 634 N N . LEU A 1 84 ? -6.338 -5.494 -1.931 1.00 90.75 84 LEU A N 1
ATOM 635 C CA . LEU A 1 84 ? -5.384 -6.585 -1.714 1.00 90.75 84 LEU A CA 1
ATOM 636 C C . LEU A 1 84 ? -5.551 -7.705 -2.747 1.00 90.75 84 LEU A C 1
ATOM 638 O O . LEU A 1 84 ? -4.548 -8.196 -3.250 1.00 90.75 84 LEU A O 1
ATOM 642 N N . ALA A 1 85 ? -6.782 -8.075 -3.106 1.00 91.38 85 ALA A N 1
ATOM 643 C CA . ALA A 1 85 ? -7.048 -9.082 -4.134 1.00 91.38 85 ALA A CA 1
ATOM 644 C C . ALA A 1 85 ? -6.580 -8.637 -5.532 1.00 91.38 85 ALA A C 1
ATOM 646 O O . ALA A 1 85 ? -6.010 -9.422 -6.285 1.00 91.38 85 ALA A O 1
ATOM 647 N N . LEU A 1 86 ? -6.777 -7.364 -5.883 1.00 91.31 86 LEU A N 1
ATOM 648 C CA . LEU A 1 86 ? -6.257 -6.804 -7.134 1.00 91.31 86 LEU A CA 1
ATOM 649 C C . LEU A 1 86 ? -4.727 -6.725 -7.113 1.00 91.31 86 LEU A C 1
ATOM 651 O O . LEU A 1 86 ? -4.069 -6.995 -8.118 1.00 91.31 86 LEU A O 1
ATOM 655 N N . TRP A 1 87 ? -4.140 -6.402 -5.961 1.00 92.50 87 TRP A N 1
ATOM 656 C CA . TRP A 1 87 ? -2.692 -6.404 -5.799 1.00 92.50 87 TRP A CA 1
ATOM 657 C C . TRP A 1 87 ? -2.100 -7.817 -5.932 1.00 92.50 87 TRP A C 1
ATOM 659 O O . TRP A 1 87 ? -1.107 -8.001 -6.635 1.00 92.50 87 TRP A O 1
ATOM 669 N N . THR A 1 88 ? -2.706 -8.848 -5.334 1.00 91.12 88 THR A N 1
ATOM 670 C CA . THR A 1 88 ? -2.236 -10.233 -5.518 1.00 91.12 88 THR A CA 1
ATOM 671 C C . THR A 1 88 ? -2.397 -10.683 -6.964 1.00 91.12 88 THR A C 1
ATOM 673 O O . THR A 1 88 ? -1.455 -11.236 -7.527 1.00 91.12 88 THR A O 1
ATOM 676 N N . LEU A 1 89 ? -3.530 -10.365 -7.601 1.00 89.56 89 LEU A N 1
ATOM 677 C CA . LEU A 1 89 ? -3.752 -10.634 -9.022 1.00 89.56 89 LEU A CA 1
ATOM 678 C C . LEU A 1 89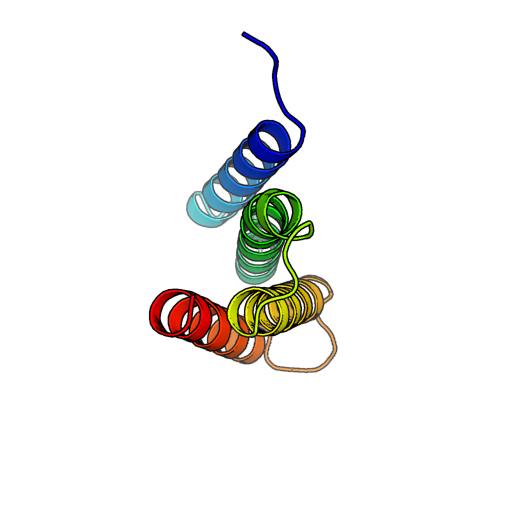 ? -2.692 -9.962 -9.896 1.00 89.56 89 LEU A C 1
ATOM 680 O O . LEU A 1 89 ? -2.191 -10.576 -10.834 1.00 89.56 89 LEU A O 1
ATOM 684 N N . THR A 1 90 ? -2.301 -8.734 -9.553 1.00 88.56 90 THR A N 1
ATOM 685 C CA . THR A 1 90 ? -1.209 -8.042 -10.237 1.00 88.56 90 THR A CA 1
ATOM 686 C C . THR A 1 90 ? 0.051 -8.891 -10.215 1.00 88.56 90 THR A C 1
ATOM 688 O O . THR A 1 90 ? 0.637 -9.082 -11.267 1.00 88.56 90 THR A O 1
ATOM 691 N N . ASN A 1 91 ? 0.460 -9.447 -9.073 1.00 84.75 91 ASN A N 1
ATOM 692 C CA . ASN A 1 91 ? 1.685 -10.254 -8.988 1.00 84.75 91 ASN A CA 1
ATOM 693 C C . ASN A 1 91 ? 1.619 -11.571 -9.775 1.00 84.75 91 ASN A C 1
ATOM 695 O O . ASN A 1 91 ? 2.663 -12.106 -10.127 1.00 84.75 91 ASN A O 1
ATOM 699 N N . ILE A 1 92 ? 0.420 -12.086 -10.051 1.00 87.06 92 ILE A N 1
ATOM 700 C CA . ILE A 1 92 ? 0.221 -13.306 -10.847 1.00 87.06 92 ILE A CA 1
ATOM 701 C C . ILE A 1 92 ? 0.285 -12.998 -12.352 1.00 87.06 92 ILE A C 1
ATOM 703 O O . ILE A 1 92 ? 0.768 -13.815 -13.126 1.00 87.06 92 ILE A O 1
ATOM 707 N N . VAL A 1 93 ? -0.220 -11.830 -12.760 1.00 83.50 93 VAL A N 1
ATOM 708 C CA . VAL A 1 93 ? -0.350 -11.412 -14.170 1.00 83.50 93 VAL A CA 1
ATOM 709 C C . VAL A 1 93 ? 0.810 -10.502 -14.628 1.00 83.50 93 VAL A C 1
ATOM 711 O O . VAL A 1 93 ? 0.892 -10.174 -15.810 1.00 83.50 93 VAL A O 1
ATOM 714 N N . SER A 1 94 ? 1.672 -10.058 -13.701 1.00 67.38 94 SER A N 1
ATOM 715 C CA . SER A 1 94 ? 2.783 -9.110 -13.934 1.00 67.38 94 SER A CA 1
ATOM 716 C C . SER A 1 94 ? 3.870 -9.647 -14.848 1.00 67.38 94 SER A C 1
ATOM 718 O O . SER A 1 94 ? 4.280 -10.808 -14.651 1.00 67.38 94 SER A O 1
#

Secondary structure (DSSP, 8-state):
----HHHHHHHHHHHHHHHHHHT-STTHHHHHHHHHHHHHHHHHHHHTTS--HHHHHHHHHHHHHHHHHHT-SS-HHHHHHHHHHHHHHHHHH-

Foldseek 3Di:
DDDDPLNVLQVQLVVLQVCLVVVVDPPSLLSNLSSQLSNLVSVLVVCVVPPDPLSVLSVVLNVLSVCLNVPPPDPSVVSPVSSVVSNVVSVVRD

Radius of gyration: 13.42 Å; chains: 1; bounding box: 42×23×38 Å

Sequence (94 aa):
MNLSIAVLLVILALIAFILAAIGWSYRKTDLIAIGLALWSLSILIGRISHLSLGTLILLLAFLAFVAAAVGWRYRKINLIAVGLALWTLTNIVS

pLDDT: mean 83.33, std 10.01, range [48.5, 93.56]